Protein AF-A0A377Y7Y6-F1 (afdb_monomer_lite)

Structure (mmCIF, N/CA/C/O backbone):
data_AF-A0A377Y7Y6-F1
#
_entry.id   AF-A0A377Y7Y6-F1
#
loop_
_atom_site.group_PDB
_atom_site.id
_atom_site.type_symbol
_atom_site.label_atom_id
_atom_site.label_alt_id
_atom_site.label_comp_id
_atom_site.label_asym_id
_atom_site.label_entity_id
_atom_site.label_seq_id
_atom_site.pdbx_PDB_ins_code
_atom_site.Cartn_x
_atom_site.Cartn_y
_atom_site.Cartn_z
_atom_site.occupancy
_atom_site.B_iso_or_equiv
_atom_site.auth_seq_id
_atom_site.auth_comp_id
_atom_site.auth_asym_id
_atom_site.auth_atom_id
_atom_site.pdbx_PDB_model_num
ATOM 1 N N . MET A 1 1 ? 20.650 2.913 -7.332 1.00 88.38 1 MET A N 1
ATOM 2 C CA . MET A 1 1 ? 20.566 3.112 -8.793 1.00 88.38 1 MET A CA 1
ATOM 3 C C . MET A 1 1 ? 20.729 4.589 -9.102 1.00 88.38 1 MET A C 1
ATOM 5 O O . MET A 1 1 ? 20.111 5.376 -8.392 1.00 88.38 1 MET A O 1
ATOM 9 N N . PRO A 1 2 ? 21.571 4.979 -10.073 1.00 96.88 2 PRO A N 1
ATOM 10 C CA . PRO A 1 2 ? 21.663 6.373 -10.507 1.00 96.88 2 PRO A CA 1
ATOM 11 C C . PRO A 1 2 ? 20.304 6.917 -10.986 1.00 96.88 2 PRO A C 1
ATOM 13 O O . PRO A 1 2 ? 19.460 6.131 -11.430 1.00 96.88 2 PRO A O 1
ATOM 16 N N . PRO A 1 3 ? 20.077 8.239 -10.940 1.00 97.44 3 PRO A N 1
ATOM 17 C CA . PRO A 1 3 ? 18.890 8.843 -11.541 1.00 97.44 3 PRO A CA 1
ATOM 18 C C . PRO A 1 3 ? 18.734 8.441 -13.014 1.00 97.44 3 PRO A C 1
ATOM 20 O O . PRO A 1 3 ? 19.732 8.293 -13.717 1.00 97.44 3 PRO A O 1
ATOM 23 N N . TYR A 1 4 ? 17.489 8.280 -13.470 1.00 95.62 4 TYR A N 1
ATOM 24 C CA . TYR A 1 4 ? 17.142 7.896 -14.851 1.00 95.62 4 TYR A CA 1
ATOM 25 C C . TYR A 1 4 ? 17.712 6.550 -15.317 1.00 95.62 4 TYR A C 1
ATOM 27 O O . TYR A 1 4 ? 17.805 6.296 -16.516 1.00 95.62 4 TYR A O 1
ATOM 35 N N . THR A 1 5 ? 18.095 5.677 -14.386 1.00 97.75 5 THR A N 1
ATOM 36 C CA . THR A 1 5 ? 18.492 4.319 -14.755 1.00 97.75 5 THR A CA 1
ATOM 37 C C . THR A 1 5 ? 17.236 3.483 -15.009 1.00 97.75 5 THR A C 1
ATOM 39 O O . THR A 1 5 ? 16.341 3.509 -14.161 1.00 97.75 5 THR A O 1
ATOM 42 N N . PRO A 1 6 ? 17.155 2.738 -16.125 1.00 96.69 6 PRO A N 1
ATOM 43 C CA . PRO A 1 6 ? 16.063 1.800 -16.359 1.00 96.69 6 PRO A CA 1
ATOM 44 C C . PRO A 1 6 ? 15.958 0.785 -15.217 1.00 96.69 6 PRO A C 1
ATOM 46 O O . PRO A 1 6 ? 16.970 0.228 -14.787 1.00 96.69 6 PRO A O 1
ATOM 49 N N . VAL A 1 7 ? 14.739 0.570 -14.726 1.00 97.00 7 VAL A N 1
ATOM 50 C CA . VAL A 1 7 ? 14.413 -0.443 -13.717 1.00 97.00 7 VAL A CA 1
ATOM 51 C C . VAL A 1 7 ? 13.238 -1.236 -14.244 1.00 97.00 7 VAL A C 1
ATOM 53 O O . VAL A 1 7 ? 12.200 -0.658 -14.552 1.00 97.00 7 VAL A O 1
ATOM 56 N N . GLU A 1 8 ? 13.416 -2.543 -14.332 1.00 96.38 8 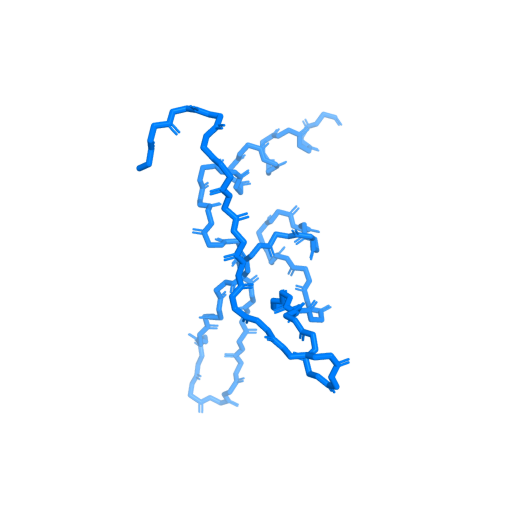GLU A N 1
ATOM 57 C CA . GLU A 1 8 ? 12.404 -3.470 -14.809 1.00 96.38 8 GLU A CA 1
ATOM 58 C C . GLU A 1 8 ? 12.349 -4.646 -13.835 1.00 96.38 8 GLU A C 1
ATOM 60 O O . GLU A 1 8 ? 13.388 -5.176 -13.428 1.00 96.38 8 GLU A O 1
ATOM 65 N N . SER A 1 9 ? 11.141 -4.989 -13.392 1.00 96.88 9 SER A N 1
ATOM 66 C CA . SER A 1 9 ? 10.912 -6.195 -12.600 1.00 96.88 9 SER A CA 1
ATOM 67 C C . SER A 1 9 ? 11.059 -7.414 -13.503 1.00 96.88 9 SER A C 1
ATOM 69 O O . SER A 1 9 ? 10.643 -7.374 -14.653 1.00 96.88 9 SER A O 1
ATOM 71 N N . LEU A 1 10 ? 11.616 -8.506 -12.983 1.00 97.31 10 LEU A N 1
ATOM 72 C CA . LEU A 1 10 ? 11.631 -9.772 -13.711 1.00 97.31 10 LEU A CA 1
ATOM 73 C C . LEU A 1 10 ? 10.206 -10.329 -13.819 1.00 97.31 10 LEU A C 1
ATOM 75 O O . LEU A 1 10 ? 9.548 -10.512 -12.793 1.00 97.31 10 LEU A O 1
ATOM 79 N N . ASP A 1 11 ? 9.782 -10.659 -15.031 1.00 97.44 11 ASP A N 1
ATOM 80 C CA . ASP A 1 11 ? 8.562 -11.404 -15.319 1.00 97.44 11 ASP A CA 1
ATOM 81 C C . ASP A 1 11 ? 8.752 -12.362 -16.508 1.00 97.44 11 ASP A C 1
ATOM 83 O O . ASP A 1 11 ? 9.868 -12.565 -16.997 1.00 97.44 11 ASP A O 1
ATOM 87 N N . PHE A 1 12 ? 7.668 -13.027 -16.905 1.00 97.69 12 PHE A N 1
ATOM 88 C CA . PHE A 1 12 ? 7.615 -13.915 -18.063 1.00 97.69 12 PHE A CA 1
ATOM 89 C C . PHE A 1 12 ? 6.377 -13.579 -18.902 1.00 97.69 12 PHE A C 1
ATOM 91 O O . PHE A 1 12 ? 5.376 -13.119 -18.354 1.00 97.69 12 PHE A O 1
ATOM 98 N N . ASP A 1 13 ? 6.407 -13.872 -20.207 1.00 96.69 13 ASP A N 1
ATOM 99 C CA . ASP A 1 13 ? 5.303 -13.565 -21.137 1.00 96.69 13 ASP A CA 1
ATOM 100 C C . ASP A 1 13 ? 3.939 -14.123 -20.680 1.00 96.69 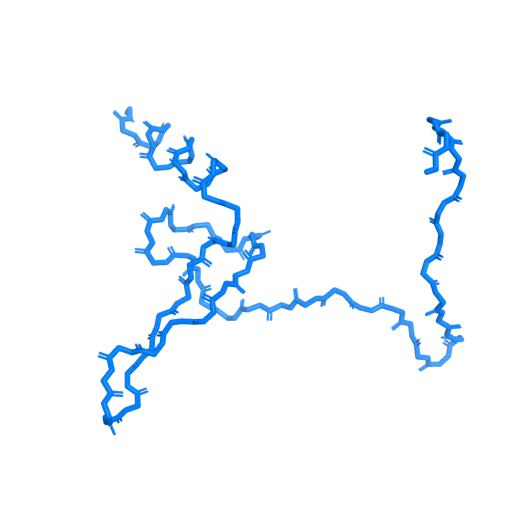13 ASP A C 1
ATOM 102 O O . ASP A 1 13 ? 2.892 -13.538 -20.960 1.00 96.69 13 ASP A O 1
ATOM 106 N N . ASP A 1 14 ? 3.938 -15.261 -19.981 1.00 97.19 14 ASP A N 1
ATOM 107 C CA . ASP A 1 14 ? 2.746 -15.931 -19.455 1.00 97.19 14 ASP A CA 1
ATOM 108 C C . ASP A 1 14 ? 2.473 -15.642 -17.964 1.00 97.19 14 ASP A C 1
ATOM 110 O O . ASP A 1 14 ? 1.421 -16.023 -17.451 1.00 97.19 14 ASP A O 1
ATOM 114 N N . HIS A 1 15 ? 3.382 -14.939 -17.281 1.00 97.00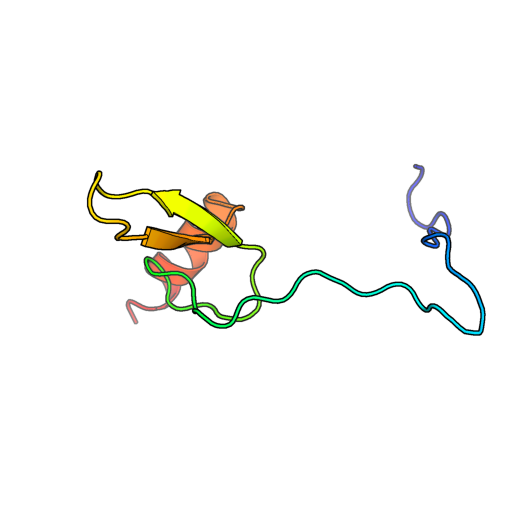 15 HIS A N 1
ATOM 115 C CA . HIS A 1 15 ? 3.300 -14.572 -15.863 1.00 97.00 15 HIS A CA 1
ATOM 116 C C . HIS A 1 15 ? 3.831 -13.144 -15.656 1.00 97.00 15 HIS A C 1
ATOM 118 O O . HIS A 1 15 ? 4.947 -12.971 -15.153 1.00 97.00 15 HIS A O 1
ATOM 124 N N . PRO A 1 16 ? 3.055 -12.117 -16.052 1.00 97.12 16 PRO A N 1
ATOM 125 C CA . PRO A 1 16 ? 3.477 -10.728 -15.929 1.00 97.12 16 PRO A CA 1
ATOM 126 C C . PRO A 1 16 ? 3.635 -10.326 -14.460 1.00 97.12 16 PRO A C 1
ATOM 128 O O . PRO A 1 16 ? 2.934 -10.832 -13.577 1.00 97.12 16 PRO A O 1
ATOM 131 N N . PHE A 1 17 ? 4.519 -9.365 -14.193 1.00 97.38 17 PHE A N 1
ATOM 132 C CA . PHE A 1 17 ? 4.647 -8.802 -12.852 1.00 97.38 17 PHE A CA 1
ATOM 133 C C . PHE A 1 17 ? 3.367 -8.051 -12.451 1.00 97.38 17 PHE A C 1
ATOM 135 O O . PHE A 1 17 ? 2.891 -7.171 -13.169 1.00 97.38 17 PHE A O 1
ATOM 142 N N . THR A 1 18 ? 2.844 -8.340 -11.259 1.00 95.75 18 THR A N 1
ATOM 143 C CA . THR A 1 18 ? 1.690 -7.640 -10.679 1.00 95.75 18 THR A CA 1
ATOM 144 C C . THR A 1 18 ? 2.062 -6.981 -9.359 1.00 95.75 18 THR A C 1
ATOM 146 O O . THR A 1 18 ? 2.810 -7.539 -8.555 1.00 95.75 18 THR A O 1
ATOM 149 N N . VAL A 1 19 ? 1.499 -5.804 -9.100 1.00 93.94 19 VAL A N 1
ATOM 150 C CA . VAL A 1 19 ? 1.594 -5.159 -7.786 1.00 93.94 19 VAL A CA 1
ATOM 151 C C . VAL A 1 19 ? 0.598 -5.783 -6.810 1.00 93.94 19 VAL A C 1
ATOM 153 O O . VAL A 1 19 ? -0.380 -6.404 -7.214 1.00 93.94 19 VAL A O 1
ATOM 156 N N . GLN A 1 20 ? 0.853 -5.622 -5.514 1.00 91.75 20 GLN A N 1
ATOM 157 C CA . GLN A 1 20 ? -0.086 -6.052 -4.486 1.00 91.75 20 GLN A CA 1
ATOM 158 C C . GLN A 1 20 ? -1.337 -5.162 -4.487 1.00 91.75 20 GLN A C 1
ATOM 160 O O . GLN A 1 20 ? -1.227 -3.939 -4.587 1.00 91.75 20 GLN A O 1
ATOM 165 N N . GLU A 1 21 ? -2.501 -5.788 -4.329 1.00 90.81 21 GLU A N 1
ATOM 166 C CA . GLU A 1 21 ? -3.799 -5.127 -4.190 1.00 90.81 21 GLU A CA 1
ATOM 167 C C . GLU A 1 21 ? -4.417 -5.459 -2.825 1.00 90.81 21 GLU A C 1
ATOM 169 O O . GLU A 1 21 ? -4.121 -6.497 -2.228 1.00 90.81 21 GLU A O 1
ATOM 174 N N . TRP A 1 22 ? -5.263 -4.558 -2.325 1.00 92.19 22 TRP A N 1
ATOM 175 C CA . TRP A 1 22 ? -6.012 -4.726 -1.081 1.00 92.19 22 TRP A CA 1
ATOM 176 C C . TRP A 1 22 ? -7.469 -4.353 -1.327 1.00 92.19 22 TRP A C 1
ATOM 178 O O . TRP A 1 22 ? -7.741 -3.343 -1.976 1.00 92.19 22 TRP A O 1
ATOM 188 N N . ASP A 1 23 ? -8.389 -5.136 -0.769 1.00 91.25 23 ASP A N 1
ATOM 189 C CA . ASP A 1 23 ? -9.826 -4.866 -0.881 1.00 91.25 23 ASP A CA 1
ATOM 190 C C . ASP A 1 23 ? -10.260 -3.677 -0.007 1.00 91.25 23 ASP A C 1
ATOM 192 O O . ASP A 1 23 ? -11.180 -2.934 -0.350 1.00 91.25 23 ASP A O 1
ATOM 196 N N . GLU A 1 24 ? -9.574 -3.478 1.122 1.00 94.00 24 GLU A N 1
ATOM 197 C CA . GLU A 1 24 ? -9.939 -2.489 2.132 1.00 94.00 24 GLU A CA 1
ATOM 198 C C . GLU A 1 24 ? -9.116 -1.198 1.994 1.00 94.00 24 GLU A C 1
ATOM 200 O O . GLU A 1 24 ? -7.880 -1.247 1.920 1.00 94.00 24 GLU A O 1
ATOM 205 N N . PRO A 1 25 ? -9.755 -0.013 2.021 1.00 95.94 25 PRO A N 1
ATOM 206 C CA . PRO A 1 25 ? -9.028 1.241 2.123 1.00 95.94 25 PRO A CA 1
ATOM 207 C C . PRO A 1 25 ? -8.340 1.364 3.486 1.00 95.94 25 PRO A C 1
ATOM 209 O O . PRO A 1 25 ? -8.752 0.770 4.481 1.00 95.94 25 PRO A O 1
ATOM 212 N N . CYS A 1 26 ? -7.319 2.219 3.559 1.00 96.75 26 CYS A N 1
ATOM 213 C CA . CYS A 1 26 ? -6.668 2.537 4.826 1.00 96.75 26 CYS A CA 1
ATOM 214 C C . CYS A 1 26 ? -7.691 3.006 5.875 1.00 96.75 26 CYS A C 1
ATOM 216 O O . CYS A 1 26 ? -8.349 4.030 5.694 1.00 96.75 26 CYS A O 1
ATOM 218 N N . ALA A 1 27 ? -7.751 2.329 7.018 1.00 96.38 27 ALA A N 1
ATOM 219 C CA . ALA A 1 27 ? -8.683 2.626 8.103 1.00 96.38 27 ALA A CA 1
ATOM 220 C C . ALA A 1 27 ? -8.421 3.971 8.821 1.00 96.38 27 ALA A C 1
ATOM 222 O O . ALA A 1 27 ? -9.224 4.388 9.651 1.00 96.38 27 ALA A O 1
ATOM 223 N N . ILE A 1 28 ? -7.311 4.660 8.516 1.00 95.81 28 ILE A N 1
ATOM 224 C CA . ILE A 1 28 ? -6.957 5.970 9.097 1.00 95.81 28 ILE A CA 1
ATOM 225 C C . ILE A 1 28 ? -7.265 7.126 8.135 1.00 95.81 28 ILE A C 1
ATOM 227 O O . ILE A 1 28 ? -7.840 8.133 8.543 1.00 95.81 28 ILE A O 1
ATOM 231 N N . CYS A 1 29 ? -6.850 7.025 6.868 1.00 95.94 29 CYS A N 1
ATOM 232 C CA . CYS A 1 29 ? -6.983 8.113 5.887 1.00 95.94 29 CYS A CA 1
ATOM 233 C C . CYS A 1 29 ? -7.969 7.816 4.745 1.00 95.94 29 CYS A C 1
ATOM 235 O O . CYS A 1 29 ? -8.191 8.671 3.889 1.00 95.94 29 CYS A O 1
ATOM 237 N N . GLY A 1 30 ? -8.533 6.608 4.685 1.00 95.06 30 GLY A N 1
ATOM 238 C CA . GLY A 1 30 ? -9.506 6.189 3.673 1.00 95.06 30 GLY A CA 1
ATOM 239 C C . GLY A 1 30 ? -8.933 5.942 2.273 1.00 95.06 30 GLY A C 1
ATOM 240 O O . GLY A 1 30 ? -9.695 5.750 1.329 1.00 95.06 30 GLY A O 1
ATOM 241 N N . ARG A 1 31 ? -7.607 5.967 2.081 1.00 94.44 31 ARG A N 1
ATOM 242 C CA . ARG A 1 31 ? -7.006 5.777 0.752 1.00 94.44 31 ARG A CA 1
ATOM 243 C C . ARG A 1 31 ? -6.968 4.297 0.357 1.00 94.44 31 ARG A C 1
ATOM 24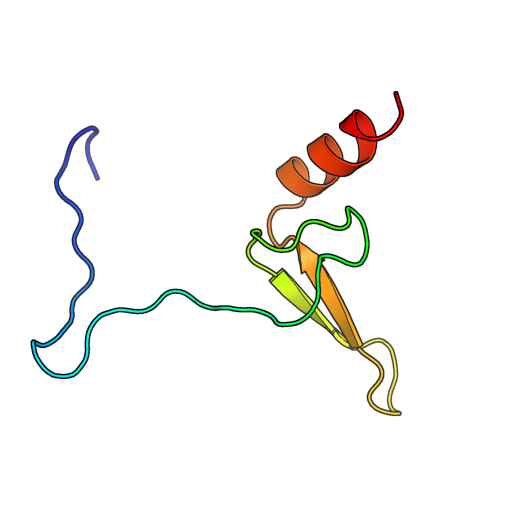5 O O . ARG A 1 31 ? -6.369 3.501 1.068 1.00 94.44 31 ARG A O 1
ATOM 252 N N . ALA A 1 32 ? -7.526 3.973 -0.812 1.00 91.19 32 ALA A N 1
ATOM 253 C CA . ALA A 1 32 ? -7.526 2.618 -1.383 1.00 91.19 32 ALA A CA 1
ATOM 254 C C . ALA A 1 32 ? -6.306 2.299 -2.273 1.00 91.19 32 ALA A C 1
ATOM 256 O O . ALA A 1 32 ? -5.965 1.145 -2.469 1.00 91.19 32 ALA A O 1
ATOM 257 N N . THR A 1 33 ? -5.620 3.312 -2.814 1.00 85.19 33 THR A N 1
ATOM 258 C CA . THR A 1 33 ? -4.505 3.101 -3.766 1.00 85.19 33 THR A CA 1
ATOM 259 C C . THR A 1 33 ? -3.127 3.029 -3.102 1.00 85.19 33 THR A C 1
ATOM 261 O O . THR A 1 33 ? -2.117 3.146 -3.790 1.00 85.19 33 THR A O 1
ATOM 264 N N . ALA A 1 34 ? -3.068 3.004 -1.772 1.00 88.50 34 ALA A N 1
ATOM 265 C CA . ALA A 1 34 ? -1.812 3.025 -1.034 1.00 88.50 34 ALA A CA 1
ATOM 266 C C . ALA A 1 34 ? -1.415 1.606 -0.636 1.00 88.50 34 ALA A C 1
ATOM 268 O O . ALA A 1 34 ? -2.278 0.798 -0.303 1.00 88.50 34 ALA A O 1
ATOM 269 N N . THR A 1 35 ? -0.109 1.341 -0.600 1.00 92.81 35 THR A N 1
ATOM 270 C CA . THR A 1 35 ? 0.407 0.105 -0.015 1.00 92.81 35 THR A CA 1
ATOM 271 C C . THR A 1 35 ? -0.042 -0.016 1.434 1.00 92.81 35 THR A C 1
ATOM 273 O O . THR A 1 35 ? 0.214 0.899 2.226 1.00 92.81 35 THR A O 1
ATOM 276 N N . SER A 1 36 ? -0.690 -1.128 1.778 1.00 94.88 36 SER A N 1
ATOM 277 C CA . SER A 1 36 ? -1.270 -1.339 3.104 1.00 94.88 36 SER A CA 1
ATOM 278 C C . SER A 1 36 ? -0.534 -2.402 3.918 1.00 94.88 36 SER A C 1
ATOM 280 O O . SER A 1 36 ? -0.134 -3.450 3.417 1.00 94.88 36 SER A O 1
ATOM 282 N N . THR A 1 37 ? -0.407 -2.125 5.209 1.00 95.06 37 THR A N 1
ATOM 283 C CA . THR A 1 37 ? 0.021 -3.046 6.258 1.00 95.06 37 THR A CA 1
ATOM 284 C C . THR A 1 37 ? -1.218 -3.571 6.977 1.00 95.06 37 THR A C 1
ATOM 286 O O . THR A 1 37 ? -2.073 -2.785 7.393 1.00 95.06 37 THR A O 1
ATOM 289 N N . GLU A 1 38 ? -1.311 -4.890 7.141 1.00 96.12 38 GLU A N 1
ATOM 290 C CA . GLU A 1 38 ? -2.326 -5.535 7.980 1.00 96.12 38 GLU A CA 1
ATOM 291 C C . GLU A 1 38 ? -1.927 -5.425 9.458 1.00 96.12 38 GLU A C 1
ATOM 293 O O . GLU A 1 38 ? -0.789 -5.706 9.836 1.00 96.12 38 GLU A O 1
ATOM 298 N N . VAL A 1 39 ? -2.872 -5.022 10.301 1.00 96.69 39 VAL A N 1
ATOM 299 C CA . VAL A 1 39 ? -2.721 -4.965 11.756 1.00 96.69 39 VAL A CA 1
ATOM 300 C C . VAL A 1 39 ? -3.764 -5.885 12.376 1.00 96.69 39 VAL A C 1
ATOM 302 O O . VAL A 1 39 ? -4.963 -5.674 12.193 1.00 96.69 39 VAL A O 1
ATOM 305 N N . VAL A 1 40 ? -3.302 -6.891 13.120 1.00 96.69 40 VAL A N 1
ATOM 306 C CA . VAL A 1 40 ? -4.158 -7.787 13.912 1.00 96.69 40 VAL A CA 1
ATOM 307 C C . VAL A 1 40 ? -4.582 -7.056 15.183 1.00 96.69 40 VAL A C 1
ATOM 309 O O . VAL A 1 40 ? -3.736 -6.524 15.902 1.00 96.69 40 VAL A O 1
ATOM 312 N N . LEU A 1 41 ? -5.888 -6.994 15.433 1.00 96.75 41 LEU A N 1
ATOM 313 C CA . LEU A 1 41 ? -6.471 -6.199 16.515 1.00 96.75 41 LEU A CA 1
ATOM 314 C C . LEU A 1 41 ? -6.810 -7.024 17.754 1.00 96.75 41 LEU A C 1
ATOM 316 O O . LEU A 1 41 ? -6.764 -6.493 18.862 1.00 96.75 41 LEU A O 1
ATOM 320 N N . ASP A 1 42 ? -7.140 -8.299 17.575 1.00 95.75 42 ASP A N 1
ATOM 321 C CA . ASP A 1 42 ? -7.496 -9.200 18.664 1.00 95.75 42 ASP A CA 1
ATOM 322 C C . ASP A 1 42 ? -7.267 -10.675 18.303 1.00 95.75 42 ASP A C 1
ATOM 324 O O . ASP A 1 42 ? -6.977 -11.029 17.157 1.00 95.75 42 ASP A O 1
ATOM 328 N N . ASP A 1 43 ? -7.445 -11.541 19.302 1.00 96.56 43 ASP A N 1
ATOM 329 C CA . ASP A 1 43 ? -7.316 -12.997 19.176 1.00 96.56 43 ASP A CA 1
ATOM 330 C C . ASP A 1 43 ? -8.538 -13.660 18.509 1.00 96.56 43 ASP A C 1
ATOM 332 O O . ASP A 1 43 ? -8.536 -14.865 18.257 1.00 96.56 43 ASP A O 1
ATOM 336 N N . SER A 1 44 ? -9.597 -12.894 18.222 1.00 96.69 44 SER A N 1
ATOM 337 C CA . SER A 1 44 ? -10.804 -13.368 17.533 1.00 96.69 44 SER A CA 1
ATOM 338 C C . SER A 1 44 ? -10.757 -13.165 16.015 1.00 96.69 44 SER A C 1
ATOM 340 O O . SER A 1 44 ? -11.687 -13.558 15.309 1.00 96.69 44 SER A O 1
ATOM 342 N N 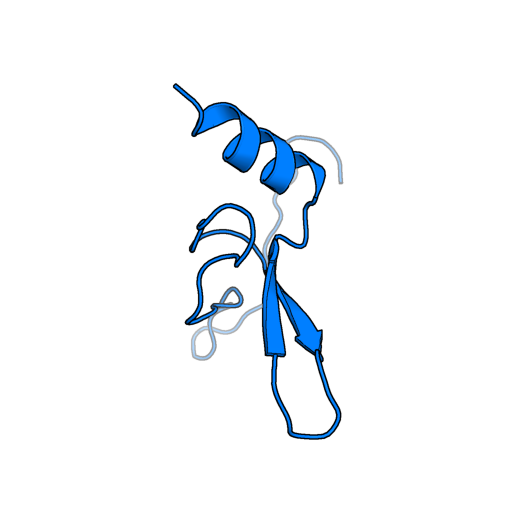. GLY A 1 45 ? -9.650 -12.616 15.504 1.00 94.25 45 GLY A N 1
ATOM 343 C CA . GLY A 1 45 ? -9.377 -12.469 14.077 1.00 94.25 45 GLY A CA 1
ATOM 344 C C . GLY A 1 45 ? -9.773 -11.115 13.493 1.00 94.25 45 GLY A C 1
ATOM 345 O O . GLY A 1 45 ? -9.785 -10.974 12.267 1.00 94.25 45 GLY A O 1
ATOM 346 N N . GLN A 1 46 ? -10.089 -10.114 14.322 1.00 96.88 46 GLN A N 1
ATOM 347 C CA . GLN A 1 46 ? -10.311 -8.762 13.821 1.00 96.88 46 GLN A CA 1
ATOM 348 C C . GLN A 1 46 ? -8.994 -8.155 13.328 1.00 96.88 46 GLN A C 1
ATOM 350 O O . GLN A 1 46 ? -7.932 -8.304 13.938 1.00 96.88 46 GLN A O 1
ATOM 355 N N . ARG A 1 47 ? -9.072 -7.436 12.211 1.00 96.00 47 ARG A N 1
ATOM 356 C CA . ARG A 1 47 ? -7.921 -6.851 11.526 1.00 96.00 47 ARG A CA 1
ATOM 357 C C . ARG A 1 47 ? -8.289 -5.544 10.852 1.00 96.00 47 ARG A C 1
ATOM 359 O O . ARG A 1 47 ? -9.449 -5.316 10.517 1.00 96.00 47 ARG A O 1
ATOM 366 N N . MET A 1 48 ? -7.293 -4.691 10.662 1.00 95.06 48 MET A N 1
ATOM 367 C CA . MET A 1 48 ? -7.412 -3.450 9.903 1.00 95.06 48 MET A CA 1
ATOM 368 C C . MET A 1 48 ? -6.251 -3.315 8.926 1.00 95.06 48 MET A C 1
ATOM 370 O O . MET A 1 48 ? -5.153 -3.804 9.182 1.00 95.06 48 MET A O 1
ATOM 374 N N . PHE A 1 49 ? -6.488 -2.593 7.838 1.00 97.12 49 PHE A N 1
ATOM 375 C CA . PHE A 1 49 ? -5.466 -2.255 6.857 1.00 97.12 49 PHE A CA 1
ATOM 376 C C . PHE A 1 49 ? -5.136 -0.771 6.979 1.00 97.12 49 PHE A C 1
ATOM 378 O O . PHE A 1 49 ? -6.031 0.074 7.039 1.00 97.12 49 PHE A O 1
ATOM 385 N N . VAL A 1 50 ? -3.852 -0.438 7.067 1.00 96.94 50 VAL A N 1
ATOM 386 C CA . VAL A 1 50 ? -3.372 0.946 7.196 1.00 96.94 50 VAL A CA 1
ATOM 387 C C . VAL A 1 50 ? -2.258 1.213 6.205 1.00 96.94 50 VAL A C 1
ATOM 389 O O . VAL A 1 50 ? -1.489 0.314 5.894 1.00 96.94 50 VAL A O 1
ATOM 392 N N . CYS A 1 51 ? -2.127 2.449 5.728 1.00 97.25 51 CYS A N 1
ATOM 393 C CA . CYS A 1 51 ? -1.014 2.823 4.859 1.00 97.25 51 CYS A CA 1
ATOM 394 C C . CYS A 1 51 ? 0.332 2.459 5.502 1.00 97.25 51 CYS A C 1
ATOM 396 O O . CYS A 1 51 ? 0.615 2.869 6.629 1.00 97.25 51 CYS A O 1
ATOM 398 N N . SER A 1 52 ? 1.183 1.758 4.755 1.00 96.62 52 SER A N 1
ATOM 399 C CA . SER A 1 52 ? 2.547 1.447 5.187 1.00 96.62 52 SER A CA 1
ATOM 400 C C . SER A 1 52 ? 3.424 2.702 5.264 1.00 96.62 52 SER A C 1
ATOM 402 O O . SER A 1 52 ? 4.326 2.764 6.097 1.00 96.62 52 SER A O 1
ATOM 404 N N . ASP A 1 53 ? 3.173 3.703 4.412 1.00 96.75 53 ASP A N 1
ATOM 405 C CA . ASP A 1 53 ? 3.812 5.018 4.504 1.00 96.75 53 ASP A CA 1
ATOM 406 C C . ASP A 1 53 ? 3.006 5.927 5.443 1.00 96.75 53 ASP A C 1
ATOM 408 O O . ASP A 1 53 ? 1.939 6.453 5.101 1.00 96.75 53 ASP A O 1
ATOM 412 N N . THR A 1 54 ? 3.537 6.124 6.647 1.00 96.06 54 THR A N 1
ATOM 413 C CA . THR A 1 54 ? 2.908 6.933 7.695 1.00 96.06 54 THR A CA 1
ATOM 414 C C . THR A 1 54 ? 2.978 8.435 7.415 1.00 96.06 54 THR A C 1
ATOM 416 O O . THR A 1 54 ? 2.074 9.167 7.828 1.00 96.06 54 THR A O 1
ATOM 419 N N . TYR A 1 55 ? 3.992 8.916 6.686 1.00 95.19 55 TYR A N 1
ATOM 420 C CA . TYR A 1 55 ? 4.088 10.324 6.296 1.00 95.19 55 TYR A CA 1
ATOM 421 C C . TYR A 1 55 ? 3.020 10.660 5.255 1.00 95.19 55 TYR A C 1
ATOM 423 O O . TYR A 1 55 ? 2.279 11.633 5.427 1.00 95.19 55 TYR A O 1
ATOM 431 N N . TYR A 1 56 ? 2.886 9.816 4.227 1.00 94.88 56 TYR A N 1
ATOM 432 C CA . TYR A 1 56 ? 1.809 9.919 3.246 1.00 94.88 56 TYR A CA 1
ATOM 433 C C . TYR A 1 56 ? 0.441 9.853 3.929 1.00 94.88 56 TYR A C 1
ATOM 435 O O . TYR A 1 56 ? -0.399 10.727 3.708 1.00 94.88 56 TYR A O 1
ATOM 443 N N . CYS A 1 57 ? 0.231 8.870 4.813 1.00 95.94 57 CYS A N 1
ATOM 444 C CA . CYS A 1 57 ? -1.027 8.712 5.539 1.00 95.94 57 CYS A CA 1
ATOM 445 C C . CYS A 1 57 ? -1.407 9.983 6.304 1.00 95.94 57 CYS A C 1
ATOM 447 O O . CYS A 1 57 ? -2.539 10.452 6.198 1.00 95.94 57 CYS A O 1
ATOM 449 N N . ARG A 1 58 ? -0.446 10.573 7.027 1.00 95.56 58 ARG A N 1
ATOM 450 C CA . ARG A 1 58 ? -0.651 11.814 7.779 1.00 95.56 58 ARG A CA 1
ATOM 451 C C . ARG A 1 58 ? -1.036 12.973 6.865 1.00 95.56 58 ARG A C 1
ATOM 453 O O . ARG A 1 58 ? -1.997 13.673 7.164 1.00 95.56 58 ARG A O 1
ATOM 460 N N . GLN A 1 59 ? -0.339 13.149 5.743 1.00 95.31 59 GLN A N 1
ATOM 461 C CA . GLN A 1 59 ? -0.652 14.210 4.784 1.00 95.31 59 GLN A CA 1
ATOM 462 C C . GLN A 1 59 ? -2.074 14.069 4.215 1.00 95.31 59 GLN A C 1
ATOM 464 O O . GLN A 1 59 ? -2.782 15.068 4.101 1.00 95.31 59 GLN A O 1
ATOM 469 N N . GLN A 1 60 ? -2.513 12.845 3.902 1.00 94.19 60 GLN A N 1
ATOM 470 C CA . GLN A 1 60 ? -3.874 12.595 3.415 1.00 94.19 60 GLN A CA 1
ATOM 471 C C . GLN A 1 60 ? -4.928 12.874 4.496 1.00 94.19 60 GLN A C 1
ATOM 473 O O . GLN A 1 60 ? -5.905 13.574 4.233 1.00 94.19 60 GLN A O 1
ATOM 478 N N . SER A 1 61 ? -4.712 12.393 5.724 1.00 93.06 61 SER A N 1
ATOM 479 C CA . SER A 1 61 ? -5.627 12.628 6.850 1.00 93.06 61 SER A CA 1
ATOM 480 C C . SER A 1 61 ? -5.728 14.107 7.242 1.00 93.06 61 SER A C 1
ATOM 482 O O . SER A 1 61 ? -6.799 14.573 7.623 1.00 93.06 61 SER A O 1
ATOM 484 N N . GLU A 1 62 ? -4.628 14.860 7.175 1.00 92.06 62 GLU A N 1
ATOM 485 C CA . GLU A 1 62 ? -4.613 16.299 7.468 1.00 92.06 62 GLU A CA 1
ATOM 486 C C . GLU A 1 62 ? -5.211 17.124 6.314 1.00 92.06 62 GLU A C 1
ATOM 488 O O . GLU A 1 62 ? -5.919 18.100 6.561 1.00 92.06 62 GLU A O 1
ATOM 493 N N . GLY A 1 63 ? -4.983 16.717 5.059 1.00 74.88 63 GLY A N 1
ATOM 494 C CA . GLY A 1 63 ? -5.509 17.382 3.863 1.00 74.88 63 GLY A CA 1
ATOM 495 C C . GLY A 1 63 ? -7.020 17.229 3.657 1.00 74.88 63 GLY A C 1
ATOM 496 O O . GLY A 1 63 ? -7.631 18.104 3.048 1.00 74.88 63 GLY A O 1
ATOM 497 N N . GLN A 1 64 ? -7.635 16.171 4.198 1.00 58.94 64 GLN A N 1
ATOM 498 C CA . GLN A 1 64 ? -9.091 15.949 4.171 1.00 58.94 64 GLN A CA 1
ATOM 499 C C . GLN A 1 64 ? -9.886 16.853 5.131 1.00 58.94 64 GLN A C 1
ATOM 501 O O . GLN A 1 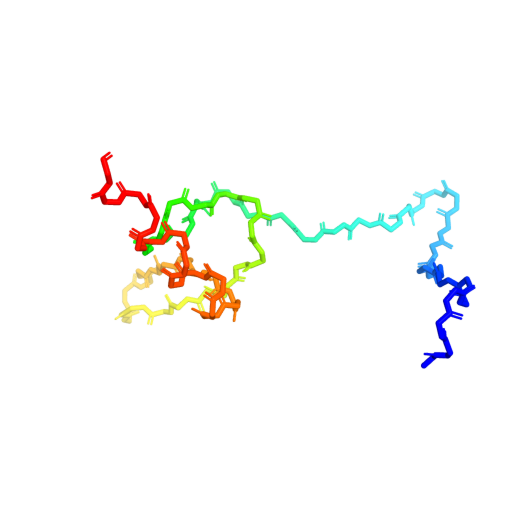64 ? -11.109 16.891 5.050 1.00 58.94 64 GLN A O 1
ATOM 506 N N . LYS A 1 65 ? -9.235 17.594 6.038 1.00 51.41 65 LYS A N 1
ATOM 507 C CA . LYS A 1 65 ? -9.908 18.462 7.027 1.00 51.41 65 LYS A CA 1
ATOM 508 C C . LYS A 1 65 ? -10.279 19.862 6.498 1.00 51.41 65 LYS A C 1
ATOM 510 O O . LYS A 1 65 ? -10.291 20.811 7.281 1.00 51.41 65 LYS A O 1
ATOM 515 N N . LYS A 1 66 ? -10.550 20.017 5.201 1.00 40.16 66 LYS A N 1
ATOM 516 C CA . LYS A 1 66 ? -10.980 21.292 4.602 1.00 40.16 66 LYS A CA 1
ATOM 517 C C . LYS A 1 66 ? -12.415 21.243 4.114 1.00 40.16 66 LYS A C 1
ATOM 519 O O . LYS A 1 66 ? -12.749 20.271 3.408 1.00 40.16 66 LYS A O 1
#

Sequence (66 aa):
MPPYTPVESLDFDDHPFTVQEWDEPCAICGRATATSTEVVLDDSGQRMFVCSDTYYCRQQSEGQKK

InterPro domains:
  IPR010306 Alpha-D-ribose 1-methylphosphonate 5-phosphate C-P-lyase [PF06007] (1-61)

Organism: Klebsiella pneumoniae (NCBI:txid573)

Secondary structure (DSSP, 8-state):
--TT-------BTTB-------SSPPTTT--SSS-EEEEE--TT--EEEEES-HHHHHHHHHHT--

Radius of gyration: 16.32 Å; chains: 1; bounding box: 33×37×40 Å

pLDDT: mean 92.85, std 10.07, range [40.16, 97.75]

Foldseek 3Di:
DDPPDDDDDDDDPVGDDDDDADPAAAPQQRHRPADWDWDQDDPVGDIGTHHPDPVVSVCSNVVVPD